Protein AF-A0AAV6VJL0-F1 (afdb_monomer_lite)

Structure (mmCIF, N/CA/C/O backbone):
data_AF-A0AAV6VJL0-F1
#
_entry.id   AF-A0AAV6VJL0-F1
#
loop_
_atom_site.group_PDB
_atom_site.id
_atom_site.type_symbol
_atom_site.label_atom_id
_atom_site.label_alt_id
_atom_site.label_comp_id
_atom_site.label_asym_id
_atom_site.label_entity_id
_atom_site.label_seq_id
_atom_site.pdbx_PDB_ins_code
_atom_site.Cartn_x
_atom_site.Cartn_y
_atom_site.Cartn_z
_atom_site.occupancy
_atom_site.B_iso_or_equiv
_atom_site.auth_seq_id
_atom_site.auth_comp_id
_atom_site.auth_asym_id
_atom_site.auth_atom_id
_atom_site.pdbx_PDB_model_num
ATOM 1 N N . MET A 1 1 ? -7.284 47.238 -11.348 1.00 40.06 1 MET A N 1
ATOM 2 C CA . MET A 1 1 ? -7.541 45.974 -12.073 1.00 40.06 1 MET A CA 1
ATOM 3 C C . MET A 1 1 ? -6.600 45.898 -13.266 1.00 40.06 1 MET A C 1
ATOM 5 O O . MET A 1 1 ? -6.688 46.746 -14.141 1.00 40.06 1 MET A O 1
ATOM 9 N N . LYS A 1 2 ? -5.644 44.963 -13.267 1.00 42.59 2 LYS A N 1
ATOM 10 C CA . LYS A 1 2 ? -4.758 44.696 -14.412 1.00 42.59 2 LYS A CA 1
ATOM 11 C C . LYS A 1 2 ? -4.820 43.198 -14.700 1.00 42.59 2 LYS A C 1
ATOM 13 O O . LYS A 1 2 ? -4.355 42.403 -13.891 1.00 42.59 2 LYS A O 1
ATOM 18 N N . CYS A 1 3 ? -5.450 42.826 -15.811 1.00 41.19 3 CYS A N 1
ATOM 19 C CA . CYS A 1 3 ? -5.487 41.452 -16.301 1.00 41.19 3 CYS A CA 1
ATOM 20 C C . CYS A 1 3 ? -4.117 41.074 -16.886 1.00 41.19 3 CYS A C 1
ATOM 22 O O . CYS A 1 3 ? -3.508 41.849 -17.622 1.00 41.19 3 CYS A O 1
ATOM 24 N N . SER A 1 4 ? -3.628 39.888 -16.523 1.00 45.50 4 SER A N 1
ATOM 25 C CA . SER A 1 4 ? -2.346 39.325 -16.955 1.00 45.50 4 SER A CA 1
ATOM 26 C C . SER A 1 4 ? -2.367 38.946 -18.442 1.00 45.50 4 SER A C 1
ATOM 28 O O . SER A 1 4 ? -3.290 38.284 -18.912 1.00 45.50 4 SER A O 1
ATOM 30 N N . ASN A 1 5 ? -1.309 39.310 -19.174 1.00 51.34 5 ASN A N 1
ATOM 31 C CA . ASN A 1 5 ? -1.102 39.056 -20.609 1.00 51.34 5 ASN A CA 1
ATOM 32 C C . ASN A 1 5 ? -0.904 37.569 -20.990 1.00 51.34 5 ASN A C 1
ATOM 34 O O . ASN A 1 5 ? -0.529 37.264 -22.122 1.00 51.34 5 ASN A O 1
ATOM 38 N N . ARG A 1 6 ? -1.153 36.624 -20.077 1.00 46.81 6 ARG A N 1
ATOM 39 C CA . ARG A 1 6 ? -0.879 35.191 -20.283 1.00 46.81 6 ARG A CA 1
ATOM 40 C C . ARG A 1 6 ? -1.763 34.542 -21.359 1.00 46.81 6 ARG A C 1
ATOM 42 O O . ARG A 1 6 ? -1.358 33.552 -21.955 1.00 46.81 6 ARG A O 1
ATOM 49 N N . ALA A 1 7 ? -2.927 35.121 -21.660 1.00 47.75 7 ALA A N 1
ATOM 50 C CA . ALA A 1 7 ? -3.895 34.546 -22.599 1.00 47.75 7 ALA A CA 1
ATOM 51 C C . ALA A 1 7 ? -3.518 34.685 -24.090 1.00 47.75 7 ALA A C 1
ATOM 53 O O . ALA A 1 7 ? -4.117 34.021 -24.929 1.00 47.75 7 ALA A O 1
ATOM 54 N N . LYS A 1 8 ? -2.531 35.517 -24.457 1.00 44.59 8 LYS A N 1
ATOM 55 C CA . LYS A 1 8 ? -2.230 35.786 -25.879 1.00 44.59 8 LYS A CA 1
ATOM 56 C C . LYS A 1 8 ? -1.334 34.753 -26.571 1.00 44.59 8 LYS A C 1
ATOM 58 O O . LYS A 1 8 ? -1.289 34.747 -27.794 1.00 44.59 8 LYS A O 1
ATOM 63 N N . TRP A 1 9 ? -0.644 33.880 -25.836 1.00 42.97 9 TRP A N 1
ATOM 64 C CA . TRP A 1 9 ? 0.299 32.925 -26.442 1.00 42.97 9 TRP A CA 1
ATOM 65 C C . TRP A 1 9 ? -0.348 31.634 -26.964 1.00 42.97 9 TRP A C 1
ATOM 67 O O . TRP A 1 9 ? 0.246 30.953 -27.793 1.00 42.97 9 TRP A O 1
ATOM 77 N N . MET A 1 10 ? -1.570 31.306 -26.537 1.00 45.94 10 MET A N 1
ATOM 78 C CA . MET A 1 10 ? -2.225 30.051 -26.930 1.00 45.94 10 MET A CA 1
ATOM 79 C C . MET A 1 10 ? -2.927 30.088 -28.295 1.00 45.94 10 MET A C 1
ATOM 81 O O . MET A 1 10 ? -3.314 29.039 -28.801 1.00 45.94 10 MET A O 1
ATOM 85 N N . HIS A 1 11 ? -3.094 31.257 -28.919 1.00 47.47 11 HIS A N 1
ATOM 86 C CA . HIS A 1 11 ? -3.827 31.388 -30.190 1.00 47.47 11 HIS A CA 1
ATOM 87 C C . HIS A 1 11 ? -2.943 31.576 -31.425 1.00 47.47 11 HIS A C 1
ATOM 89 O O . HIS A 1 11 ? -3.457 31.772 -32.523 1.00 47.47 11 HIS A O 1
ATOM 95 N N . THR A 1 12 ? -1.624 31.450 -31.279 1.00 49.75 12 THR A N 1
ATOM 96 C CA . THR A 1 12 ? -0.686 31.619 -32.399 1.00 49.75 12 THR A CA 1
ATOM 97 C C . THR A 1 12 ? 0.188 30.390 -32.619 1.00 49.75 12 THR A C 1
ATOM 99 O O . THR A 1 12 ? 1.306 30.504 -33.113 1.00 49.75 12 THR A O 1
ATOM 102 N N . TYR A 1 13 ? -0.302 29.195 -32.279 1.00 46.66 13 TYR A N 1
ATOM 103 C CA . TYR A 1 13 ? 0.371 27.967 -32.690 1.00 46.66 13 TYR A CA 1
ATOM 104 C C . TYR A 1 13 ? -0.119 27.558 -34.080 1.00 46.66 13 TYR A C 1
ATOM 106 O O . TYR A 1 13 ? -1.132 26.880 -34.245 1.00 46.66 13 TYR A O 1
ATOM 114 N N . LYS A 1 14 ? 0.595 28.011 -35.112 1.00 57.06 14 LYS A N 1
ATOM 115 C CA . LYS A 1 14 ? 0.398 27.516 -36.475 1.00 57.06 14 LYS A CA 1
ATOM 116 C C . LYS A 1 14 ? 0.963 26.091 -36.519 1.00 57.06 14 LYS A C 1
ATOM 118 O O . LYS A 1 14 ? 2.176 25.920 -36.431 1.00 57.06 14 LYS A O 1
ATOM 123 N N . LYS A 1 15 ? 0.090 25.078 -36.613 1.00 56.09 15 LYS A N 1
ATOM 124 C CA . LYS A 1 15 ? 0.468 23.657 -36.740 1.00 56.09 15 LYS A CA 1
ATOM 125 C C . LYS A 1 15 ? 1.351 23.498 -37.986 1.00 56.09 15 LYS A C 1
ATOM 127 O O . LYS A 1 15 ? 0.859 23.526 -39.109 1.00 56.09 15 LYS A O 1
ATOM 132 N N . SER A 1 16 ? 2.661 23.394 -37.782 1.00 54.25 16 SER A N 1
ATOM 133 C CA . SER A 1 16 ? 3.638 23.077 -38.822 1.00 54.25 16 SER A CA 1
ATOM 134 C C . SER A 1 16 ? 3.967 21.597 -38.709 1.00 54.25 16 SER A C 1
ATOM 136 O O . SER A 1 16 ? 4.811 21.209 -37.906 1.00 54.25 16 SER A O 1
ATOM 138 N N . THR A 1 17 ? 3.294 20.762 -39.493 1.00 53.03 17 THR A N 1
ATOM 139 C CA . THR A 1 17 ? 3.709 19.373 -39.693 1.00 53.03 17 THR A CA 1
ATOM 140 C C . THR A 1 17 ? 4.718 19.315 -40.840 1.00 53.03 17 THR A C 1
ATOM 142 O O . THR A 1 17 ? 4.486 19.862 -41.921 1.00 53.03 17 THR A O 1
ATOM 145 N N . MET A 1 18 ? 5.862 18.657 -40.623 1.00 54.91 18 MET A N 1
ATOM 146 C CA . MET A 1 18 ? 6.692 18.204 -41.743 1.00 54.91 18 MET A CA 1
ATOM 147 C C . MET A 1 18 ? 5.862 17.199 -42.550 1.00 54.91 18 MET A C 1
ATOM 149 O O . MET A 1 18 ? 5.291 16.277 -41.973 1.00 54.91 18 MET A O 1
ATOM 153 N N . LYS A 1 19 ? 5.763 17.402 -43.870 1.00 57.44 19 LYS A N 1
ATOM 154 C CA . LYS A 1 19 ? 4.792 16.766 -44.789 1.00 57.44 19 LYS A CA 1
ATOM 155 C C . LYS A 1 19 ? 4.858 15.229 -44.927 1.00 57.44 19 LYS A C 1
ATOM 157 O O . LYS A 1 19 ? 4.259 14.693 -45.852 1.00 57.44 19 LYS A O 1
ATOM 162 N N . THR A 1 20 ? 5.546 14.503 -44.054 1.00 57.31 20 THR A N 1
ATOM 163 C CA . THR A 1 20 ? 5.724 13.046 -44.182 1.00 57.31 20 THR A CA 1
ATOM 164 C C . THR A 1 20 ? 5.673 12.265 -42.870 1.00 57.31 20 THR A C 1
ATOM 166 O O . THR A 1 20 ? 5.871 11.054 -42.904 1.00 57.31 20 THR A O 1
ATOM 169 N N . GLN A 1 21 ? 5.380 12.886 -41.722 1.00 58.94 21 GLN A N 1
ATOM 170 C CA . GLN A 1 21 ? 5.265 12.147 -40.458 1.00 58.94 21 GLN A CA 1
ATOM 171 C C . GLN A 1 21 ? 3.849 12.227 -39.895 1.00 58.94 21 GLN A C 1
ATOM 173 O O . GLN A 1 21 ? 3.380 13.296 -39.512 1.00 58.94 21 GLN A O 1
ATOM 178 N N . ILE A 1 22 ? 3.185 11.070 -39.866 1.00 69.38 22 ILE A N 1
ATOM 179 C CA . ILE A 1 22 ? 1.920 10.861 -39.160 1.00 69.38 22 ILE A CA 1
ATOM 180 C C . ILE A 1 22 ? 2.233 10.910 -37.666 1.00 69.38 22 ILE A C 1
ATOM 182 O O . ILE A 1 22 ? 3.181 10.271 -37.203 1.00 69.38 22 ILE A O 1
ATOM 186 N N . SER A 1 23 ? 1.477 11.706 -36.915 1.00 68.69 23 SER A N 1
ATOM 187 C CA . SER A 1 23 ? 1.672 11.787 -35.470 1.00 68.69 23 SER A CA 1
ATOM 188 C C . SER A 1 23 ? 1.202 10.501 -34.772 1.00 68.69 23 SER A C 1
ATOM 190 O O . SER A 1 23 ? 0.342 9.785 -35.292 1.00 68.69 23 SER A O 1
ATOM 192 N N . PRO A 1 24 ? 1.716 10.201 -33.567 1.00 62.00 24 PRO A N 1
ATOM 193 C CA . PRO A 1 24 ? 1.238 9.063 -32.784 1.00 62.00 24 PRO A CA 1
ATOM 194 C C . PRO A 1 24 ? -0.279 9.096 -32.547 1.00 62.00 24 PRO A C 1
ATOM 196 O O . PRO A 1 24 ? -0.922 8.057 -32.592 1.00 62.00 24 PRO A O 1
ATOM 199 N N . ILE A 1 25 ? -0.858 10.291 -32.381 1.00 71.12 25 ILE A N 1
ATOM 200 C CA . ILE A 1 25 ? -2.303 10.488 -32.186 1.00 71.12 25 ILE A CA 1
ATOM 201 C C . ILE A 1 25 ? -3.076 10.102 -33.453 1.00 71.12 25 ILE A C 1
ATOM 203 O O . ILE A 1 25 ? -3.971 9.271 -33.391 1.00 71.12 25 ILE A O 1
ATOM 207 N N . GLU A 1 26 ? -2.661 10.615 -34.614 1.00 70.62 26 GLU A N 1
ATOM 208 C CA . GLU A 1 26 ? -3.288 10.280 -35.904 1.00 70.62 26 GLU A CA 1
ATOM 209 C C . GLU A 1 26 ? -3.125 8.788 -36.260 1.00 70.62 26 GLU A C 1
ATOM 211 O O . GLU A 1 26 ? -3.948 8.225 -36.976 1.00 70.62 26 GLU A O 1
ATOM 216 N N . THR A 1 27 ? -2.075 8.131 -35.753 1.00 75.31 27 THR A N 1
ATOM 217 C CA . THR A 1 27 ? -1.895 6.676 -35.890 1.00 75.31 27 THR A CA 1
ATOM 218 C C . THR A 1 27 ? -2.901 5.909 -35.033 1.00 75.31 27 THR A C 1
ATOM 220 O O . THR A 1 27 ? -3.500 4.954 -35.520 1.00 75.31 27 THR A O 1
ATOM 223 N N . CYS A 1 28 ? -3.113 6.333 -33.783 1.00 65.38 28 CYS A N 1
ATOM 224 C CA . CYS A 1 28 ? -4.113 5.734 -32.901 1.00 65.38 28 CYS A CA 1
ATOM 225 C C . CYS A 1 28 ? -5.528 5.882 -33.470 1.00 65.38 28 CYS A C 1
ATOM 227 O O . CYS A 1 28 ? -6.255 4.895 -33.509 1.00 65.38 28 CYS A O 1
ATOM 229 N N . ASP A 1 29 ? -5.886 7.067 -33.971 1.00 71.12 29 ASP A N 1
ATOM 230 C CA . ASP A 1 29 ? -7.205 7.318 -34.568 1.00 71.12 29 ASP A CA 1
ATOM 231 C C . ASP A 1 29 ? -7.458 6.398 -35.775 1.00 71.12 29 ASP A C 1
ATOM 233 O O . ASP A 1 29 ? -8.516 5.782 -35.879 1.00 71.12 29 ASP A O 1
ATOM 237 N N . ARG A 1 30 ? -6.448 6.203 -36.635 1.00 75.00 30 ARG A N 1
ATOM 238 C CA . ARG A 1 30 ? -6.532 5.277 -37.777 1.00 75.00 30 ARG A CA 1
ATOM 239 C C . ARG A 1 30 ? -6.732 3.821 -37.366 1.00 75.00 30 ARG A C 1
ATOM 241 O O . ARG A 1 30 ? -7.485 3.104 -38.011 1.00 75.00 30 ARG A O 1
ATOM 248 N N . ILE A 1 31 ? -6.036 3.377 -36.320 1.00 76.38 31 ILE A N 1
ATOM 249 C CA . ILE A 1 31 ? -6.168 2.008 -35.802 1.00 76.38 31 ILE A CA 1
ATOM 250 C C . ILE A 1 31 ? -7.564 1.808 -35.200 1.00 76.38 31 ILE A C 1
ATOM 252 O O . ILE A 1 31 ? -8.159 0.749 -35.371 1.00 76.38 31 ILE A O 1
ATOM 256 N N . LEU A 1 32 ? -8.104 2.824 -34.525 1.00 70.69 32 LEU A N 1
ATOM 257 C CA . LEU A 1 32 ? -9.454 2.780 -33.962 1.00 70.69 32 LEU A CA 1
ATOM 258 C C . LEU A 1 32 ? -10.532 2.715 -35.056 1.00 70.69 32 LEU A C 1
ATOM 260 O O . LEU A 1 32 ? -11.485 1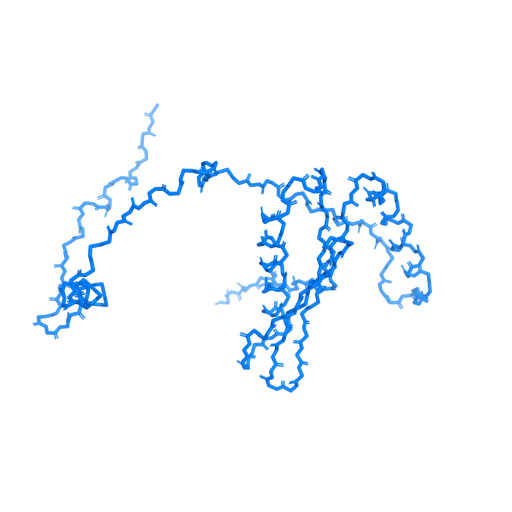.953 -34.906 1.00 70.69 32 LEU A O 1
ATOM 264 N N . GLU A 1 33 ? -10.353 3.443 -36.164 1.00 72.94 33 GLU A N 1
ATOM 265 C CA . GLU A 1 33 ? -11.221 3.360 -37.349 1.00 72.94 33 GLU A CA 1
ATOM 266 C C . GLU A 1 33 ? -11.108 2.006 -38.073 1.00 72.94 33 GLU A C 1
ATOM 268 O O . GLU A 1 33 ? -12.125 1.439 -38.466 1.00 72.94 33 GLU A O 1
ATOM 273 N N . GLU A 1 34 ? -9.898 1.450 -38.224 1.00 74.94 34 GLU A N 1
ATOM 274 C CA . GLU A 1 34 ? -9.681 0.130 -38.848 1.00 74.94 34 GLU A CA 1
ATOM 275 C C . GLU A 1 34 ? -10.288 -1.025 -38.031 1.00 74.94 34 GLU A C 1
ATOM 277 O O . GLU A 1 34 ? -10.660 -2.051 -38.601 1.00 74.94 34 GLU A O 1
ATOM 282 N N . LEU A 1 35 ? -10.397 -0.874 -36.707 1.00 73.06 35 LEU A N 1
ATOM 283 C CA . LEU A 1 35 ? -10.919 -1.906 -35.808 1.00 73.06 35 LEU A CA 1
ATOM 284 C C . LEU A 1 35 ? -12.441 -1.824 -35.574 1.00 73.06 35 LEU A C 1
ATOM 286 O O . LEU A 1 35 ? -12.960 -2.643 -34.817 1.00 73.06 35 LEU A O 1
ATOM 290 N N . ASP A 1 36 ? -13.146 -0.866 -36.196 1.00 62.06 36 ASP A N 1
ATOM 291 C CA . ASP A 1 36 ? -14.591 -0.595 -36.021 1.00 62.06 36 ASP A CA 1
ATOM 292 C C . ASP A 1 36 ? -15.025 -0.545 -34.540 1.00 62.06 36 ASP A C 1
ATOM 294 O O . ASP A 1 36 ? -16.128 -0.932 -34.147 1.00 62.06 36 ASP A O 1
ATOM 298 N N . VAL A 1 37 ? -14.117 -0.089 -33.669 1.00 63.72 37 VAL A N 1
ATOM 299 C CA . VAL A 1 37 ? -14.385 0.008 -32.237 1.00 63.72 37 VAL A CA 1
ATOM 300 C C . VAL A 1 37 ? -15.144 1.302 -32.009 1.00 63.72 37 VAL A C 1
ATOM 302 O O . VAL A 1 37 ? -14.559 2.380 -31.909 1.00 63.72 37 VAL A O 1
ATOM 305 N N . SER A 1 38 ? -16.465 1.205 -31.871 1.00 54.88 38 SER A N 1
ATOM 306 C CA . SER A 1 38 ? -17.241 2.287 -31.278 1.00 54.88 38 SER A CA 1
ATOM 307 C C . SER A 1 38 ? -16.744 2.482 -29.844 1.00 54.88 38 SER A C 1
ATOM 309 O O . SER A 1 38 ? -17.087 1.702 -28.951 1.00 54.88 38 SER A O 1
ATOM 311 N N . VAL A 1 39 ? -15.905 3.496 -29.620 1.00 53.31 39 VAL A N 1
ATOM 312 C CA . VAL A 1 39 ? -15.502 3.915 -28.277 1.00 53.31 39 VAL A CA 1
ATOM 313 C C . VAL A 1 39 ? -16.752 4.462 -27.598 1.00 53.31 39 VAL A C 1
ATOM 315 O O . VAL A 1 39 ? -17.092 5.641 -27.696 1.00 53.31 39 VAL A O 1
ATOM 318 N N . SER A 1 40 ? -17.489 3.571 -26.942 1.00 46.97 40 SER A N 1
ATOM 319 C CA . SER A 1 40 ? -18.520 3.968 -26.007 1.00 46.97 40 SER A CA 1
ATOM 320 C C . SER A 1 40 ? -17.786 4.583 -24.830 1.00 46.97 40 SER A C 1
ATOM 322 O O . SER A 1 40 ? -17.219 3.877 -23.996 1.00 46.97 40 SER A O 1
ATOM 324 N N . ASN A 1 41 ? -17.760 5.914 -24.781 1.00 50.34 41 ASN A N 1
ATOM 325 C CA . ASN A 1 41 ? -17.485 6.632 -23.549 1.00 50.34 41 ASN A CA 1
ATOM 326 C C . ASN A 1 41 ? -18.663 6.357 -22.612 1.00 50.34 41 ASN A C 1
ATOM 328 O O . ASN A 1 41 ? -19.530 7.210 -22.414 1.00 50.34 41 ASN A O 1
ATOM 332 N N . THR A 1 42 ? -18.728 5.145 -22.060 1.00 37.84 42 THR A N 1
ATOM 333 C CA . THR A 1 42 ? -19.513 4.897 -20.865 1.00 37.84 42 THR A CA 1
ATOM 334 C C . THR A 1 42 ? -18.859 5.748 -19.796 1.00 37.84 42 THR A C 1
ATOM 336 O O . THR A 1 42 ? -17.816 5.395 -19.245 1.00 37.84 42 THR A O 1
ATOM 339 N N . LEU A 1 43 ? -19.431 6.933 -19.589 1.00 43.28 43 LEU A N 1
ATOM 340 C CA . LEU A 1 43 ? -19.192 7.745 -18.413 1.00 43.28 43 LEU A CA 1
ATOM 341 C C . LEU A 1 43 ? -19.317 6.800 -17.221 1.00 43.28 43 LEU A C 1
ATOM 343 O O . LEU A 1 43 ? -20.398 6.283 -16.948 1.00 43.28 43 LEU A O 1
ATOM 347 N N . PHE A 1 44 ? -18.185 6.518 -16.581 1.00 35.38 44 PHE A N 1
ATOM 348 C CA . PHE A 1 44 ? -18.149 5.869 -15.284 1.00 35.38 44 PHE A CA 1
ATOM 349 C C . PHE A 1 44 ? -18.917 6.776 -14.322 1.00 35.38 44 PHE A C 1
ATOM 351 O O . PHE A 1 44 ? -18.384 7.758 -13.800 1.00 35.38 44 PHE A O 1
ATOM 358 N N . ASP A 1 45 ? -20.202 6.479 -14.154 1.00 38.34 45 ASP A N 1
ATOM 359 C CA . ASP A 1 45 ? -21.085 7.149 -13.215 1.00 38.34 45 ASP A CA 1
ATOM 360 C C . ASP A 1 45 ? -20.724 6.633 -11.819 1.00 38.34 45 ASP A C 1
ATOM 362 O O . ASP A 1 45 ? -21.185 5.592 -11.356 1.00 38.34 45 ASP A O 1
ATOM 366 N N . GLY A 1 46 ? -19.739 7.294 -11.212 1.00 42.56 46 GLY A N 1
ATOM 367 C CA . GLY A 1 46 ? -19.173 6.883 -9.931 1.00 42.56 46 GLY A CA 1
ATOM 368 C C . GLY A 1 46 ? -17.896 7.609 -9.520 1.00 42.56 46 GLY A C 1
ATOM 369 O O . GLY A 1 46 ? -17.560 7.586 -8.337 1.00 42.56 46 GLY A O 1
ATOM 370 N N . LEU A 1 47 ? -17.201 8.307 -10.430 1.00 36.66 47 LEU A N 1
ATOM 371 C CA . LEU A 1 47 ? -16.096 9.174 -10.020 1.00 36.66 47 LEU A CA 1
ATOM 372 C C . LEU A 1 47 ? -16.645 10.498 -9.486 1.00 36.66 47 LEU A C 1
ATOM 374 O O . LEU A 1 47 ? -16.968 11.431 -10.225 1.00 36.66 47 LEU A O 1
ATOM 378 N N . THR A 1 48 ? -16.699 10.599 -8.163 1.00 43.38 48 THR A N 1
ATOM 379 C CA . THR A 1 48 ? -16.660 11.878 -7.460 1.00 43.38 48 THR A CA 1
ATOM 380 C C . THR A 1 48 ? -15.547 12.736 -8.063 1.00 43.38 48 THR A C 1
ATOM 382 O O . THR A 1 48 ? -14.377 12.423 -7.886 1.00 43.38 48 THR A O 1
ATOM 385 N N . LYS A 1 49 ? -15.935 13.764 -8.829 1.00 43.91 49 LYS A N 1
ATOM 386 C CA . LYS A 1 49 ? -15.134 14.892 -9.343 1.00 43.91 49 LYS A CA 1
ATOM 387 C C . LYS A 1 49 ? -13.619 14.603 -9.504 1.00 43.91 49 LYS A C 1
ATOM 389 O O . LYS A 1 49 ? -12.894 14.635 -8.511 1.00 43.91 49 LYS A O 1
ATOM 394 N N . PRO A 1 50 ? -13.085 14.496 -10.737 1.00 42.25 50 PRO A N 1
ATOM 395 C CA . PRO A 1 50 ? -11.674 14.162 -11.017 1.00 42.25 50 PRO A CA 1
ATOM 396 C C . PRO A 1 50 ? -10.638 15.230 -10.587 1.00 42.25 50 PRO A C 1
ATOM 398 O O . PRO A 1 50 ? -9.490 15.199 -11.014 1.00 42.25 50 PRO A O 1
ATOM 401 N N . LEU A 1 51 ? -11.038 16.199 -9.759 1.00 38.22 51 LEU A N 1
ATOM 402 C CA . LEU A 1 51 ? -10.215 17.291 -9.236 1.00 38.22 51 LEU A CA 1
ATOM 403 C C . LEU A 1 51 ? -10.332 17.453 -7.712 1.00 38.22 51 LEU A C 1
ATOM 405 O O . LEU A 1 51 ? -9.797 18.415 -7.162 1.00 38.22 51 LEU A O 1
ATOM 409 N N . THR A 1 52 ? -11.027 16.551 -7.012 1.00 34.50 52 THR A N 1
ATOM 410 C CA . THR A 1 52 ? -10.961 16.514 -5.547 1.00 34.50 52 THR A CA 1
ATOM 411 C C . THR A 1 52 ? -9.626 15.897 -5.160 1.00 34.50 52 THR A C 1
ATOM 413 O O . THR A 1 52 ? -9.480 14.682 -5.096 1.00 34.50 52 THR A O 1
ATOM 416 N N . PHE A 1 53 ? -8.625 16.753 -4.971 1.00 39.19 53 PHE A N 1
ATOM 417 C CA . PHE A 1 53 ? -7.375 16.379 -4.325 1.00 39.19 53 PHE A CA 1
ATOM 418 C C . PHE A 1 53 ? -7.749 15.813 -2.947 1.00 39.19 53 PHE A C 1
ATOM 420 O O . PHE A 1 53 ? -8.278 16.547 -2.112 1.00 39.19 53 PHE A O 1
ATOM 427 N N . MET A 1 54 ? -7.564 14.508 -2.727 1.00 43.06 54 MET A N 1
ATOM 428 C CA . MET A 1 54 ? -7.535 13.997 -1.361 1.00 43.06 54 MET A CA 1
ATOM 429 C C . MET A 1 54 ? -6.278 14.582 -0.733 1.00 43.06 54 MET A C 1
ATOM 431 O O . MET A 1 54 ? -5.168 14.340 -1.205 1.00 43.06 54 MET A O 1
ATOM 435 N N . GLU A 1 55 ? -6.462 15.433 0.267 1.00 38.88 55 GLU A N 1
ATOM 436 C CA . GLU A 1 55 ? -5.352 15.963 1.041 1.00 38.88 55 GLU A CA 1
ATOM 437 C C . GLU A 1 55 ? -4.749 14.796 1.825 1.00 38.88 55 GLU A C 1
ATOM 439 O O . GLU A 1 55 ? -5.328 14.304 2.791 1.00 38.88 55 GLU A O 1
ATOM 444 N N . ILE A 1 56 ? -3.623 14.278 1.332 1.00 48.84 56 ILE A N 1
ATOM 445 C CA . ILE A 1 56 ? -2.860 13.244 2.022 1.00 48.84 56 ILE A CA 1
ATOM 446 C C . ILE A 1 56 ? -2.096 13.952 3.141 1.00 48.84 56 ILE A C 1
ATOM 448 O O . ILE A 1 56 ? -1.046 14.563 2.915 1.00 48.84 56 ILE A O 1
ATOM 452 N N . GLU A 1 57 ? -2.653 13.907 4.348 1.00 48.25 57 GLU A N 1
ATOM 453 C CA . GLU A 1 57 ? -1.971 14.379 5.547 1.00 48.25 57 GLU A CA 1
ATOM 454 C C . GLU A 1 57 ? -0.786 13.445 5.835 1.00 48.25 57 GLU A C 1
ATOM 456 O O . GLU A 1 57 ? -0.945 12.263 6.141 1.00 48.25 57 GLU A O 1
ATOM 461 N N . HIS A 1 58 ? 0.429 13.964 5.669 1.00 45.41 58 HIS A N 1
ATOM 462 C CA . HIS A 1 58 ? 1.660 13.233 5.938 1.00 45.41 58 HIS A CA 1
ATOM 463 C C . HIS A 1 58 ? 2.124 13.564 7.356 1.00 45.41 58 HIS A C 1
ATOM 465 O O . HIS A 1 58 ? 2.628 14.651 7.631 1.00 45.41 58 HIS A O 1
ATOM 471 N N . HIS A 1 59 ? 1.982 12.614 8.273 1.00 53.56 59 HIS A N 1
ATOM 472 C CA . HIS A 1 59 ? 2.557 12.748 9.606 1.00 53.56 59 HIS A CA 1
ATOM 473 C C . HIS A 1 59 ? 3.978 12.194 9.597 1.00 53.56 59 HIS A C 1
ATOM 475 O O . HIS A 1 59 ? 4.194 10.987 9.689 1.00 53.56 59 HIS A O 1
ATOM 481 N N . LEU A 1 60 ? 4.959 13.087 9.490 1.00 48.00 60 LEU A N 1
ATOM 482 C CA . LEU A 1 60 ? 6.334 12.770 9.854 1.00 48.00 60 LEU A CA 1
ATOM 483 C C . LEU A 1 60 ? 6.454 12.961 11.369 1.00 48.00 60 LEU A C 1
ATOM 485 O O . LEU A 1 60 ? 6.368 14.102 11.828 1.00 48.00 60 LEU A O 1
ATOM 489 N N . PRO A 1 61 ? 6.615 11.898 12.174 1.00 49.38 61 PRO A N 1
ATOM 490 C CA . P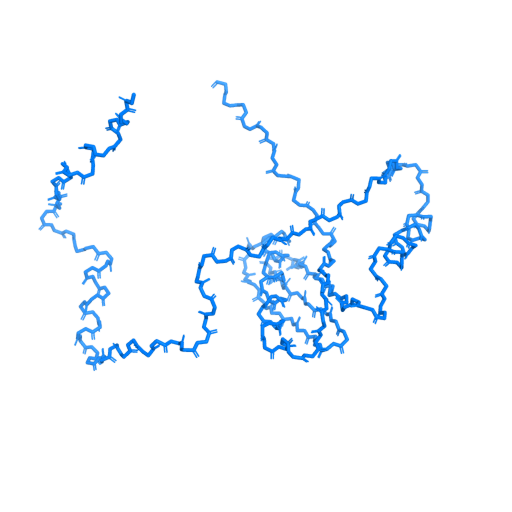RO A 1 61 ? 6.937 12.099 13.573 1.00 49.38 61 PRO A CA 1
ATOM 491 C C . PRO A 1 61 ? 8.300 12.796 13.649 1.00 49.38 61 PRO A C 1
ATOM 493 O O . PRO A 1 61 ? 9.270 12.346 13.035 1.00 49.38 61 PRO A O 1
ATOM 496 N N . ASP A 1 62 ? 8.363 13.900 14.395 1.00 45.47 62 ASP A N 1
ATOM 497 C CA . ASP A 1 62 ? 9.589 14.644 14.693 1.00 45.47 62 ASP A CA 1
ATOM 498 C C . ASP A 1 62 ? 10.445 13.835 15.680 1.00 45.47 62 ASP A C 1
ATOM 500 O O . ASP A 1 62 ? 10.613 14.164 16.856 1.00 45.47 62 ASP A O 1
ATOM 504 N N . VAL A 1 63 ? 10.916 12.672 15.228 1.00 50.19 63 VAL A N 1
ATOM 505 C CA . VAL A 1 63 ? 11.790 11.809 16.011 1.00 50.19 63 VAL A CA 1
ATOM 506 C C . VAL A 1 63 ? 13.183 12.421 15.932 1.00 50.19 63 VAL A C 1
ATOM 508 O O . VAL A 1 63 ? 14.022 12.013 15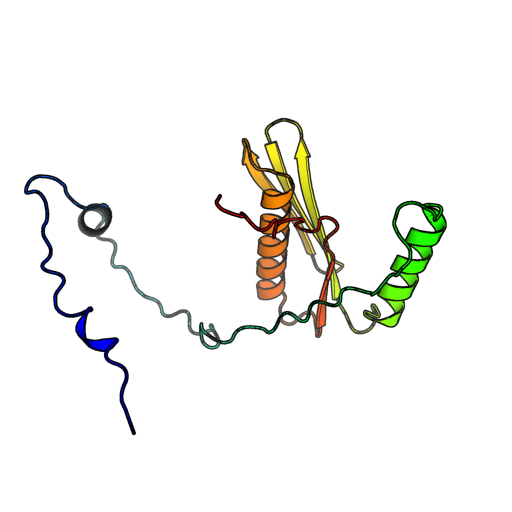.133 1.00 50.19 63 VAL A O 1
ATOM 511 N N . ASN A 1 64 ? 13.436 13.400 16.804 1.00 47.62 64 ASN A N 1
ATOM 512 C CA . ASN A 1 64 ? 14.731 14.049 17.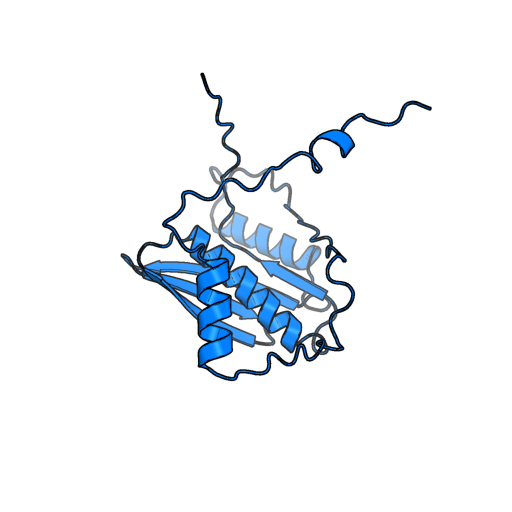053 1.00 47.62 64 ASN A CA 1
ATOM 513 C C . ASN A 1 64 ? 15.814 13.093 17.606 1.00 47.62 64 ASN A C 1
ATOM 515 O O . ASN A 1 64 ? 16.782 13.509 18.240 1.00 47.62 64 ASN A O 1
ATOM 519 N N . HIS A 1 65 ? 15.687 11.792 17.362 1.00 48.72 65 HIS A N 1
ATOM 520 C CA . HIS A 1 65 ? 16.692 10.802 17.690 1.00 48.72 65 HIS A CA 1
ATOM 521 C C . HIS A 1 65 ? 17.318 10.312 16.393 1.00 48.72 65 HIS A C 1
ATOM 523 O O . HIS A 1 65 ? 16.790 9.431 15.716 1.00 48.72 65 HIS A O 1
ATOM 529 N N . GLY A 1 66 ? 18.449 10.915 16.026 1.00 46.78 66 GLY A N 1
ATOM 530 C CA . GLY A 1 66 ? 19.208 10.498 14.857 1.00 46.78 66 GLY A CA 1
ATOM 531 C C . GLY A 1 66 ? 19.431 8.982 14.865 1.00 46.78 66 GLY A C 1
ATOM 532 O O . GLY A 1 66 ? 19.849 8.415 15.876 1.00 46.78 66 GLY A O 1
ATOM 533 N N . LYS A 1 67 ? 19.209 8.334 13.711 1.00 52.97 67 LYS A N 1
ATOM 534 C CA . LYS A 1 67 ? 19.455 6.898 13.434 1.00 52.97 67 LYS A CA 1
ATOM 535 C C . LYS A 1 67 ? 20.831 6.372 13.898 1.00 52.97 67 LYS A C 1
ATOM 537 O O . LYS A 1 67 ? 21.072 5.173 13.828 1.00 52.97 67 LYS A O 1
ATOM 542 N N . LYS A 1 68 ? 21.748 7.251 14.311 1.00 53.66 68 LYS A N 1
ATOM 543 C CA . LYS A 1 68 ? 23.162 6.972 14.555 1.00 53.66 68 LYS A CA 1
ATOM 544 C C . LYS A 1 68 ? 23.497 6.553 15.994 1.00 53.66 68 LYS A C 1
ATOM 546 O O . LYS A 1 68 ? 24.562 5.980 16.180 1.00 53.66 68 LYS A O 1
ATOM 551 N N . GLU A 1 69 ? 22.630 6.807 16.983 1.00 55.78 69 GLU A N 1
ATOM 552 C CA . GLU A 1 69 ? 22.994 6.634 18.409 1.00 55.78 69 GLU A CA 1
ATOM 553 C C . GLU A 1 69 ? 22.072 5.712 19.227 1.00 55.78 69 GLU A C 1
ATOM 555 O O . GLU A 1 69 ? 22.466 5.266 20.303 1.00 55.78 69 GLU A O 1
ATOM 560 N N . ASN A 1 70 ? 20.886 5.351 18.725 1.00 59.88 70 ASN A N 1
ATOM 561 C CA . ASN A 1 70 ? 19.944 4.510 19.471 1.00 59.88 70 ASN A CA 1
ATOM 562 C C . ASN A 1 70 ? 19.993 3.030 19.047 1.00 59.88 70 ASN A C 1
ATOM 564 O O . ASN A 1 70 ? 20.009 2.737 17.849 1.00 59.88 70 ASN A O 1
ATOM 568 N N . PRO A 1 71 ? 19.936 2.074 19.999 1.00 75.44 71 PRO A N 1
ATOM 569 C CA . PRO A 1 71 ? 19.814 0.659 19.673 1.00 75.44 71 PRO A CA 1
ATOM 570 C C . PRO A 1 71 ? 18.532 0.391 18.871 1.00 75.44 71 PRO A C 1
ATOM 572 O O . PRO A 1 71 ? 17.479 0.955 19.167 1.00 75.44 71 PRO A O 1
ATOM 575 N N . CYS A 1 72 ? 18.593 -0.532 17.904 1.00 76.06 72 CYS A N 1
ATOM 576 C CA . CYS A 1 72 ? 17.464 -0.912 17.038 1.00 76.06 72 CYS A CA 1
ATOM 577 C C . CYS A 1 72 ? 16.168 -1.222 17.822 1.00 76.06 72 CYS A C 1
ATOM 579 O O . CYS A 1 72 ? 15.075 -0.838 17.409 1.00 76.06 72 CYS A O 1
ATOM 581 N N . ALA A 1 73 ? 16.287 -1.836 19.004 1.00 80.88 73 ALA A N 1
ATOM 582 C CA . ALA A 1 73 ? 15.151 -2.124 19.880 1.00 80.88 73 ALA A CA 1
ATOM 583 C C . ALA A 1 73 ? 14.428 -0.861 20.387 1.00 80.88 73 ALA A C 1
ATOM 585 O O . ALA A 1 73 ? 13.202 -0.855 20.468 1.00 80.88 73 ALA A O 1
ATOM 586 N N . VAL A 1 74 ? 15.171 0.209 20.690 1.00 81.25 74 VAL A N 1
ATOM 587 C CA . VAL A 1 74 ? 14.609 1.487 21.152 1.00 81.25 74 VAL A CA 1
ATOM 588 C C . VAL A 1 74 ? 13.869 2.174 20.012 1.00 81.25 74 VAL A C 1
ATOM 590 O O . VAL A 1 74 ? 12.738 2.606 20.200 1.00 81.25 74 VAL A O 1
ATOM 593 N N . LEU A 1 75 ? 14.457 2.206 18.811 1.00 79.62 75 LEU A N 1
ATOM 594 C CA . LEU A 1 75 ? 13.793 2.767 17.630 1.00 79.62 75 LEU A CA 1
ATOM 595 C C . LEU A 1 75 ? 12.504 2.007 17.306 1.00 79.62 75 LEU A C 1
ATOM 597 O O . LEU A 1 75 ? 11.468 2.629 17.105 1.00 79.62 75 LEU A O 1
ATOM 601 N N . LYS A 1 76 ? 12.535 0.669 17.355 1.00 83.00 76 LYS A N 1
ATOM 602 C CA . LYS A 1 76 ? 11.339 -0.159 17.164 1.00 83.00 76 LYS A CA 1
ATOM 603 C C . LYS A 1 76 ? 10.258 0.142 18.205 1.00 83.00 76 LYS A C 1
ATOM 605 O O . LYS A 1 76 ? 9.096 0.291 17.839 1.00 83.00 76 LYS A O 1
ATOM 610 N N . ALA A 1 77 ? 10.622 0.229 19.485 1.00 85.00 77 ALA A N 1
ATOM 611 C CA . ALA A 1 77 ? 9.673 0.535 20.553 1.00 85.00 77 ALA A CA 1
ATOM 612 C C . ALA A 1 77 ? 9.045 1.925 20.373 1.00 85.00 77 ALA A C 1
ATOM 614 O O . ALA A 1 77 ? 7.829 2.056 20.479 1.00 85.00 77 ALA A O 1
ATOM 615 N N . LEU A 1 78 ? 9.853 2.932 20.028 1.00 82.75 78 LEU A N 1
ATOM 616 C CA . LEU A 1 78 ? 9.375 4.285 19.742 1.00 82.75 78 LEU A CA 1
ATOM 617 C C . LEU A 1 78 ? 8.425 4.302 18.543 1.00 82.75 78 LEU A C 1
ATOM 619 O O . LEU A 1 78 ? 7.324 4.825 18.665 1.00 82.75 78 LEU A O 1
ATOM 623 N N . SER A 1 79 ? 8.794 3.668 17.426 1.00 82.44 79 SER A N 1
ATOM 624 C CA . SER A 1 79 ? 7.925 3.568 16.249 1.00 82.44 79 SER A CA 1
ATOM 625 C C . SER A 1 79 ? 6.589 2.904 16.581 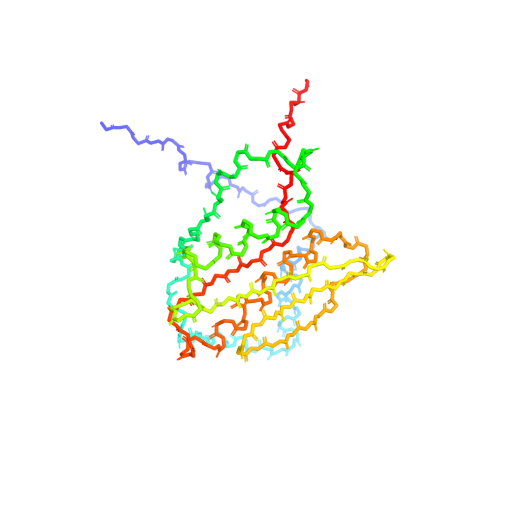1.00 82.44 79 SER A C 1
ATOM 627 O O . SER A 1 79 ? 5.544 3.398 16.169 1.00 82.44 79 SER A O 1
ATOM 629 N N . LEU A 1 80 ? 6.594 1.818 17.360 1.00 86.06 80 LEU A N 1
ATOM 630 C CA . LEU A 1 80 ? 5.359 1.161 17.793 1.00 86.06 80 LEU A CA 1
ATOM 631 C C . LEU A 1 80 ? 4.511 2.062 18.698 1.00 86.06 80 LEU A C 1
ATOM 633 O O . LEU A 1 80 ? 3.295 2.105 18.519 1.00 86.06 80 LEU A O 1
ATOM 637 N N . CYS A 1 81 ? 5.137 2.805 19.616 1.00 85.62 81 CYS A N 1
ATOM 638 C CA . CYS A 1 81 ? 4.448 3.759 20.485 1.00 85.62 81 CYS A CA 1
ATOM 639 C C . CYS A 1 81 ? 3.782 4.859 19.647 1.00 85.62 81 CYS A C 1
ATOM 641 O O . CYS A 1 81 ? 2.567 5.033 19.709 1.00 85.62 81 CYS A O 1
ATOM 643 N N . THR A 1 82 ? 4.541 5.489 18.745 1.00 85.75 82 THR A N 1
ATOM 644 C CA . THR A 1 82 ? 4.045 6.501 17.803 1.00 85.75 82 THR A CA 1
ATOM 645 C C . THR A 1 82 ? 2.899 5.974 16.940 1.00 85.75 82 THR A C 1
ATOM 647 O O . THR A 1 82 ? 1.903 6.674 16.759 1.00 85.75 82 THR A O 1
ATOM 650 N N . LEU A 1 83 ? 3.001 4.744 16.426 1.00 87.62 83 LEU A N 1
ATOM 651 C CA . LEU A 1 83 ? 1.928 4.116 15.654 1.00 87.62 83 LEU A CA 1
ATOM 652 C C . LEU A 1 83 ? 0.689 3.851 16.511 1.00 87.62 83 LEU A C 1
ATOM 654 O O . LEU A 1 83 ? -0.421 4.007 16.017 1.00 87.62 83 LEU A O 1
ATOM 658 N N . SER A 1 84 ? 0.845 3.436 17.769 1.00 87.12 84 SER A N 1
ATOM 659 C CA . SER A 1 84 ? -0.295 3.201 18.661 1.00 87.12 84 SER A CA 1
ATOM 660 C C . SER A 1 84 ? -0.998 4.487 19.095 1.00 87.12 84 SER A C 1
ATOM 662 O O . SER A 1 84 ? -2.220 4.484 19.219 1.00 87.12 84 SER A O 1
ATOM 664 N N . GLU A 1 85 ? -0.247 5.573 19.281 1.00 87.25 85 GLU A N 1
ATOM 665 C CA . GLU A 1 85 ? -0.759 6.864 19.747 1.00 87.25 85 GLU A CA 1
ATOM 666 C C . GLU A 1 85 ? -1.436 7.653 18.623 1.00 87.25 85 GLU A C 1
ATOM 668 O O . GLU A 1 85 ? -2.550 8.140 18.800 1.00 87.25 85 GLU A O 1
ATOM 673 N N . ASN A 1 86 ? -0.795 7.750 17.454 1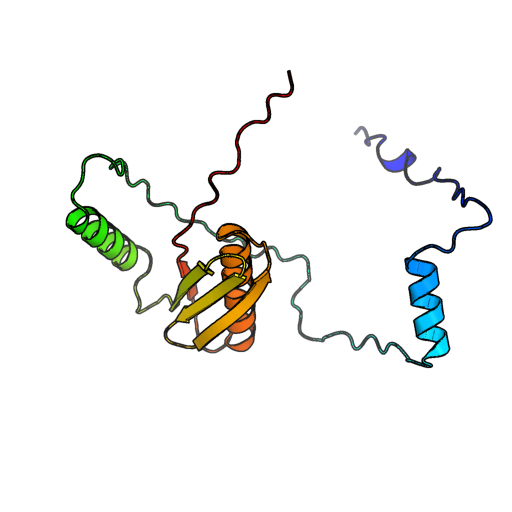.00 88.75 86 ASN A N 1
ATOM 674 C CA . ASN A 1 86 ? -1.306 8.560 16.342 1.00 88.75 86 ASN A CA 1
ATOM 675 C C . ASN A 1 86 ? -2.289 7.790 15.453 1.00 88.75 86 ASN A C 1
ATOM 677 O O . ASN A 1 86 ? -3.237 8.369 14.925 1.00 88.75 86 ASN A O 1
ATOM 681 N N . PHE A 1 87 ? -2.091 6.477 15.309 1.00 91.00 87 PHE A N 1
ATOM 682 C CA . PHE A 1 87 ? -2.880 5.625 14.418 1.00 91.00 87 PHE A CA 1
ATOM 683 C C . PHE A 1 87 ? -3.389 4.376 15.155 1.00 91.00 87 PHE A C 1
ATOM 685 O O . PHE A 1 87 ? -2.958 3.254 14.874 1.00 91.00 87 PHE A O 1
ATOM 692 N N . PRO A 1 88 ? -4.298 4.516 16.134 1.00 91.00 88 PRO A N 1
ATOM 693 C CA . PRO A 1 88 ? -4.817 3.369 16.871 1.00 91.00 88 PRO A CA 1
ATOM 694 C C . PRO A 1 88 ? -5.567 2.402 15.942 1.00 91.00 88 PRO A C 1
ATOM 696 O O . PRO A 1 88 ? -6.427 2.817 15.164 1.00 91.00 88 PRO A O 1
ATOM 699 N N . SER A 1 89 ? -5.293 1.096 16.066 1.00 87.62 89 SER A N 1
ATOM 700 C CA . SER A 1 89 ? -5.899 0.051 15.215 1.00 87.62 89 SER A CA 1
ATOM 701 C C . SER A 1 89 ? -7.422 -0.072 15.374 1.00 87.62 89 SER A C 1
ATOM 703 O O . SER A 1 89 ? -8.074 -0.706 14.558 1.00 87.62 89 SER A O 1
ATOM 705 N N . SER A 1 90 ? -8.008 0.529 16.416 1.00 88.31 90 SER A N 1
ATOM 706 C CA . SER A 1 90 ? -9.463 0.597 16.598 1.00 88.31 90 SER A CA 1
ATOM 707 C C . SER A 1 90 ? -10.153 1.587 15.655 1.00 88.31 90 SER A C 1
ATOM 709 O O . SER A 1 90 ? -11.364 1.502 15.477 1.00 88.31 90 SER A O 1
ATOM 711 N N . GLN A 1 91 ? -9.409 2.544 15.090 1.00 89.62 91 GLN A N 1
ATOM 712 C CA . GLN A 1 91 ? -9.948 3.603 14.230 1.00 89.62 91 GLN A CA 1
ATOM 713 C C . GLN A 1 91 ? -9.314 3.629 12.838 1.00 89.62 91 GLN A C 1
ATOM 715 O O . GLN A 1 91 ? -9.955 4.097 11.900 1.00 89.62 91 GLN A O 1
ATOM 720 N N . TRP A 1 92 ? -8.069 3.166 12.712 1.00 94.25 92 TRP A N 1
ATOM 721 C CA . TRP A 1 92 ? -7.287 3.239 11.483 1.00 94.25 92 TRP A CA 1
ATOM 722 C C . TRP A 1 92 ? -6.931 1.850 10.972 1.00 94.25 92 TRP A C 1
ATOM 724 O O . TRP A 1 92 ? -6.287 1.069 11.676 1.00 94.25 92 TRP A O 1
ATOM 734 N N . THR A 1 93 ? -7.260 1.589 9.710 1.00 93.62 93 THR A N 1
ATOM 735 C CA . THR A 1 93 ? -6.704 0.466 8.959 1.00 93.62 93 THR A CA 1
ATOM 736 C C . THR A 1 93 ? -5.263 0.798 8.589 1.00 93.62 93 THR A C 1
ATOM 738 O O . THR A 1 93 ? -4.999 1.779 7.891 1.00 93.62 93 THR A O 1
ATOM 741 N N . LYS A 1 94 ? -4.321 -0.004 9.086 1.00 94.31 94 LYS A N 1
ATOM 742 C CA . LYS A 1 94 ? -2.889 0.149 8.810 1.00 94.31 94 LYS A CA 1
ATOM 743 C C . LYS A 1 94 ? -2.525 -0.662 7.584 1.00 94.31 94 LYS A C 1
ATOM 745 O O . LYS A 1 94 ? -2.774 -1.865 7.548 1.00 94.31 94 LYS A O 1
ATOM 750 N N . ILE A 1 95 ? -1.934 0.003 6.607 1.00 94.75 95 ILE A N 1
ATOM 751 C CA . ILE A 1 95 ? -1.549 -0.593 5.337 1.00 94.75 95 ILE A CA 1
ATOM 752 C C . ILE A 1 95 ? -0.044 -0.487 5.231 1.00 94.75 95 ILE A C 1
ATOM 754 O O . ILE A 1 95 ? 0.510 0.601 5.333 1.00 94.75 95 ILE A O 1
ATOM 758 N N . TYR A 1 96 ? 0.607 -1.622 5.058 1.00 94.19 96 TYR A N 1
ATOM 759 C CA . TYR A 1 96 ? 2.048 -1.738 4.960 1.00 94.19 96 TYR A CA 1
ATOM 760 C C . TYR A 1 96 ? 2.410 -1.953 3.499 1.00 94.19 96 TYR A C 1
ATOM 762 O O . TYR A 1 96 ? 1.896 -2.883 2.875 1.00 94.19 96 TYR A O 1
ATOM 770 N N . THR A 1 97 ? 3.265 -1.092 2.960 1.00 94.88 97 THR A N 1
ATOM 771 C CA . THR A 1 97 ? 3.800 -1.226 1.603 1.00 94.88 97 THR A CA 1
ATOM 772 C C . THR A 1 97 ? 5.245 -1.704 1.653 1.00 94.88 97 THR A C 1
ATOM 774 O O . THR A 1 97 ? 5.972 -1.423 2.608 1.00 94.88 97 THR A O 1
ATOM 777 N N . ASP A 1 98 ? 5.634 -2.481 0.646 1.00 92.44 98 ASP A N 1
ATOM 778 C CA . ASP A 1 98 ? 6.997 -2.984 0.492 1.00 92.44 98 ASP A CA 1
ATOM 779 C C . ASP A 1 98 ? 7.395 -3.019 -0.988 1.00 92.44 98 ASP A C 1
ATOM 781 O O . ASP A 1 98 ? 6.916 -3.847 -1.770 1.00 92.44 98 ASP A O 1
ATOM 785 N N . GLY A 1 99 ? 8.264 -2.095 -1.386 1.00 90.88 99 GLY A N 1
ATOM 786 C CA . GLY A 1 99 ? 8.976 -2.106 -2.654 1.00 90.88 99 GLY A CA 1
ATOM 787 C C . GLY A 1 99 ? 10.306 -2.848 -2.535 1.00 90.88 99 GLY A C 1
ATOM 788 O O . GLY A 1 99 ? 11.252 -2.362 -1.914 1.00 90.88 99 GLY A O 1
ATOM 789 N N . SER A 1 100 ? 10.422 -3.994 -3.207 1.00 88.81 100 SER A N 1
ATOM 790 C CA . SER A 1 100 ? 11.635 -4.817 -3.192 1.00 88.81 100 SER A CA 1
ATOM 791 C C . SER A 1 100 ? 12.257 -4.974 -4.579 1.00 88.81 100 SER A C 1
ATOM 793 O O . SER A 1 100 ? 11.573 -4.997 -5.603 1.00 88.81 100 SER A O 1
ATOM 795 N N . GLN A 1 101 ? 13.579 -5.125 -4.616 1.00 89.62 101 GLN A N 1
ATOM 796 C CA . GLN A 1 101 ? 14.354 -5.405 -5.819 1.00 89.62 101 GLN A CA 1
ATOM 797 C C . GLN A 1 101 ? 15.282 -6.582 -5.548 1.00 89.62 101 GLN A C 1
ATOM 799 O O . GLN A 1 101 ? 16.125 -6.555 -4.649 1.00 89.62 101 GLN A O 1
ATOM 804 N N . ILE A 1 102 ? 15.148 -7.617 -6.370 1.00 85.94 102 ILE A N 1
ATOM 805 C CA . ILE A 1 102 ? 15.989 -8.808 -6.347 1.00 85.94 102 ILE A CA 1
ATOM 806 C C . ILE A 1 102 ? 16.706 -8.872 -7.694 1.00 85.94 102 ILE A C 1
ATOM 808 O O . ILE A 1 102 ? 16.110 -9.165 -8.731 1.00 85.94 102 ILE A O 1
ATOM 812 N N . GLY A 1 103 ? 18.001 -8.550 -7.689 1.00 87.44 103 GLY A N 1
ATOM 813 C CA . GLY A 1 103 ? 18.799 -8.456 -8.910 1.00 87.44 103 GLY A CA 1
ATOM 814 C C . GLY A 1 103 ? 18.272 -7.370 -9.853 1.00 87.44 103 GLY A C 1
ATOM 815 O O . GLY A 1 103 ? 18.267 -6.186 -9.515 1.00 87.44 103 GLY A O 1
ATOM 816 N N . SER A 1 104 ? 17.848 -7.773 -11.051 1.00 85.75 104 SER A N 1
ATOM 817 C CA . SER A 1 104 ? 17.278 -6.876 -12.062 1.00 85.75 104 SER A CA 1
ATOM 818 C C . SER A 1 104 ? 15.752 -6.817 -12.043 1.00 85.75 104 SER A C 1
ATOM 820 O O . SER A 1 104 ? 15.194 -6.117 -12.878 1.00 85.75 104 SER A O 1
ATOM 822 N N . THR A 1 105 ? 15.071 -7.536 -11.150 1.00 88.94 105 THR A N 1
ATOM 823 C CA . THR A 1 105 ? 13.602 -7.573 -11.073 1.00 88.94 105 THR A CA 1
ATOM 824 C C . THR A 1 105 ? 13.101 -6.905 -9.810 1.00 88.94 105 THR A C 1
ATOM 826 O O . THR A 1 105 ? 13.687 -7.105 -8.746 1.00 88.94 105 THR A O 1
ATOM 829 N N . SER A 1 106 ? 11.993 -6.182 -9.925 1.00 91.81 106 SER A N 1
ATOM 830 C CA . SER A 1 106 ? 11.400 -5.455 -8.804 1.00 91.81 106 SER A CA 1
ATOM 831 C C . SER A 1 106 ? 9.946 -5.854 -8.602 1.00 91.81 106 SER A C 1
ATOM 833 O O . SER A 1 106 ? 9.227 -6.156 -9.561 1.00 91.81 106 SER A O 1
ATOM 835 N N . GLY A 1 107 ? 9.526 -5.879 -7.343 1.00 92.69 107 GLY A N 1
ATOM 836 C CA . GLY A 1 107 ? 8.199 -6.283 -6.908 1.00 92.69 107 GLY A CA 1
ATOM 837 C C . GLY A 1 107 ? 7.625 -5.284 -5.916 1.00 92.69 107 GLY A C 1
ATOM 838 O O . GLY A 1 107 ? 8.350 -4.720 -5.103 1.00 92.69 107 GLY A O 1
ATOM 839 N N . ALA A 1 108 ? 6.319 -5.088 -6.001 1.00 94.75 108 ALA A N 1
ATOM 840 C CA . ALA A 1 108 ? 5.545 -4.240 -5.114 1.00 94.75 108 ALA A CA 1
ATOM 841 C C . ALA A 1 108 ? 4.612 -5.117 -4.284 1.00 94.75 108 ALA A C 1
ATOM 843 O O . ALA A 1 108 ? 3.884 -5.943 -4.840 1.00 94.75 108 ALA A O 1
ATOM 844 N N . GLY A 1 109 ? 4.636 -4.947 -2.969 1.00 94.62 109 GLY A N 1
ATOM 845 C CA . GLY A 1 109 ? 3.787 -5.649 -2.020 1.00 94.62 109 GLY A CA 1
ATOM 846 C C . GLY A 1 109 ? 2.952 -4.680 -1.196 1.00 94.62 109 GLY A C 1
ATOM 847 O O . GLY A 1 109 ? 3.415 -3.607 -0.820 1.00 94.62 109 GLY A O 1
ATOM 848 N N . VAL A 1 110 ? 1.721 -5.078 -0.894 1.00 95.94 110 VAL A N 1
ATOM 849 C CA . VAL A 1 110 ? 0.850 -4.397 0.058 1.00 95.94 110 VAL A CA 1
ATOM 850 C C . VAL A 1 110 ? 0.216 -5.413 0.998 1.00 95.94 110 VAL A C 1
ATOM 852 O O . VAL A 1 110 ? -0.193 -6.498 0.579 1.00 95.94 110 VAL A O 1
ATOM 855 N N . PHE A 1 111 ? 0.119 -5.051 2.272 1.00 96.06 111 PHE A N 1
ATOM 856 C CA . PHE A 1 111 ? -0.516 -5.860 3.299 1.00 96.06 111 PHE A CA 1
ATOM 857 C C . PHE A 1 111 ? -1.340 -5.002 4.260 1.00 96.06 111 PHE A C 1
ATOM 859 O O . PHE A 1 111 ? -0.863 -3.995 4.781 1.00 96.06 111 PHE A O 1
ATOM 866 N N . CYS A 1 112 ? -2.562 -5.434 4.550 1.00 94.00 112 CYS A N 1
ATOM 867 C CA . CYS A 1 112 ? -3.373 -4.961 5.665 1.00 94.00 112 CYS A CA 1
ATOM 868 C C . CYS A 1 112 ? -4.326 -6.074 6.131 1.00 94.00 112 CYS A C 1
ATOM 870 O O . CYS A 1 112 ? -4.394 -7.143 5.525 1.00 94.00 112 CYS A O 1
ATOM 872 N N . ASP A 1 113 ? -5.106 -5.815 7.181 1.00 92.25 113 ASP A N 1
ATOM 873 C CA . ASP A 1 113 ? -6.082 -6.785 7.703 1.00 92.25 113 ASP A CA 1
ATOM 874 C C . ASP A 1 113 ? -7.210 -7.122 6.702 1.00 92.25 113 ASP A C 1
ATOM 876 O O . ASP A 1 113 ? -7.874 -8.147 6.847 1.00 92.25 113 ASP A O 1
ATOM 880 N N . LEU A 1 114 ? -7.438 -6.272 5.692 1.00 91.00 114 LEU A N 1
ATOM 881 C CA . LEU A 1 114 ? -8.495 -6.445 4.687 1.00 91.00 114 LEU A CA 1
ATOM 882 C C . LEU A 1 114 ? -8.015 -7.173 3.425 1.00 91.00 114 LEU A C 1
ATOM 884 O O . LEU A 1 114 ? -8.774 -7.944 2.841 1.00 91.00 114 LEU A O 1
ATOM 888 N N . PHE A 1 115 ? -6.777 -6.926 2.994 1.00 93.25 115 PHE A N 1
ATOM 889 C CA . PHE A 1 115 ? -6.225 -7.458 1.751 1.00 93.25 115 PHE A CA 1
ATOM 890 C C . PHE A 1 115 ? -4.701 -7.595 1.817 1.00 93.25 115 PHE A C 1
ATOM 892 O O . PHE A 1 115 ? -4.007 -6.883 2.544 1.00 93.25 115 PHE A O 1
ATOM 899 N N . SER A 1 116 ? -4.174 -8.514 1.011 1.00 95.94 116 SER A N 1
ATOM 900 C CA . SER A 1 116 ? -2.742 -8.743 0.833 1.00 95.94 116 SER A CA 1
ATOM 901 C C . SER A 1 116 ? -2.477 -9.064 -0.627 1.00 95.94 116 SER A C 1
ATOM 903 O O . SER A 1 116 ? -3.076 -9.993 -1.177 1.00 95.94 116 SER A O 1
ATOM 905 N N . ARG A 1 117 ? -1.606 -8.287 -1.271 1.00 94.56 117 ARG A N 1
ATOM 906 C CA . ARG A 1 117 ? -1.332 -8.425 -2.700 1.00 94.56 117 ARG A CA 1
ATOM 907 C C . ARG A 1 117 ? 0.124 -8.123 -3.006 1.00 94.56 117 ARG A C 1
ATOM 909 O O . ARG A 1 117 ? 0.753 -7.280 -2.375 1.00 94.56 117 ARG A O 1
ATOM 916 N N . SER A 1 118 ? 0.666 -8.812 -4.001 1.00 94.19 118 SER A N 1
ATOM 917 C CA . SER A 1 118 ? 1.995 -8.518 -4.527 1.00 94.19 118 SER A CA 1
ATOM 918 C C . SER A 1 118 ? 1.987 -8.621 -6.041 1.00 94.19 118 SER A C 1
ATOM 920 O O . SER A 1 118 ? 1.358 -9.521 -6.601 1.00 94.19 118 SER A O 1
ATOM 922 N N . VAL A 1 119 ? 2.671 -7.695 -6.704 1.00 93.31 119 VAL A N 1
ATOM 923 C CA . VAL A 1 119 ? 2.736 -7.618 -8.164 1.00 93.31 119 VAL A CA 1
ATOM 924 C C . VAL A 1 119 ? 4.179 -7.420 -8.628 1.00 93.31 119 VAL A C 1
ATOM 926 O O . VAL A 1 119 ? 4.943 -6.693 -7.986 1.00 93.31 119 VAL A O 1
ATOM 929 N N . PRO A 1 120 ? 4.588 -8.052 -9.741 1.00 93.00 120 PRO A N 1
ATOM 930 C CA . PRO A 1 120 ? 5.842 -7.707 -10.389 1.00 93.00 120 PRO A CA 1
ATOM 931 C C . PRO A 1 120 ? 5.712 -6.317 -11.020 1.00 93.00 120 PRO A C 1
ATOM 933 O O . PRO A 1 120 ? 4.743 -6.040 -11.723 1.00 93.00 120 PRO A O 1
ATOM 936 N N . VAL A 1 121 ? 6.694 -5.451 -10.786 1.00 90.19 121 VAL A N 1
ATOM 937 C CA . VAL A 1 121 ? 6.699 -4.074 -11.312 1.00 90.19 121 VAL A CA 1
ATOM 938 C C . VAL A 1 121 ? 7.421 -4.023 -12.653 1.00 90.19 121 VAL A C 1
ATOM 940 O O . VAL A 1 121 ? 7.002 -3.331 -13.575 1.00 90.19 121 VAL A O 1
ATOM 943 N N . GLY A 1 122 ? 8.498 -4.795 -12.784 1.00 88.31 122 GLY A N 1
ATOM 944 C CA . GLY A 1 122 ? 9.253 -4.902 -14.023 1.00 88.31 122 GLY A CA 1
ATOM 945 C C . GLY A 1 122 ? 10.733 -5.159 -13.791 1.00 88.31 122 GLY A C 1
ATOM 946 O O . GLY A 1 122 ? 11.189 -5.380 -12.665 1.00 88.31 122 GLY A O 1
ATOM 947 N N . SER A 1 123 ? 11.485 -5.143 -14.889 1.00 85.81 123 SER A N 1
ATOM 948 C CA . SER A 1 123 ? 12.942 -5.241 -14.862 1.00 85.81 123 SER A CA 1
ATOM 949 C C . SER A 1 123 ? 13.590 -3.856 -14.877 1.00 85.81 123 SER A C 1
ATOM 951 O O . SER A 1 123 ? 13.068 -2.940 -15.503 1.00 85.81 123 SER A O 1
ATOM 953 N N . PHE A 1 124 ? 14.752 -3.725 -14.234 1.00 81.69 124 PHE A N 1
ATOM 954 C CA . PHE A 1 124 ? 15.553 -2.494 -14.140 1.00 81.69 124 PHE A CA 1
ATOM 955 C C . PHE A 1 124 ? 14.868 -1.321 -13.418 1.00 81.69 124 PHE A C 1
ATOM 957 O O . PHE A 1 124 ? 15.289 -0.177 -13.569 1.00 81.69 124 PHE A O 1
ATOM 964 N N . MET A 1 125 ? 13.849 -1.612 -12.610 1.00 84.88 125 MET A N 1
ATOM 965 C CA . MET A 1 125 ? 13.168 -0.640 -11.754 1.00 84.88 125 MET A CA 1
ATOM 966 C C . MET A 1 125 ? 13.874 -0.561 -10.400 1.00 84.88 125 MET A C 1
ATOM 968 O O . MET A 1 125 ? 14.382 -1.566 -9.904 1.00 84.88 125 MET A O 1
ATOM 972 N N . SER A 1 126 ? 13.923 0.614 -9.784 1.00 86.81 126 SER A N 1
ATOM 973 C CA . SER A 1 126 ? 14.516 0.752 -8.452 1.00 86.81 126 SER A CA 1
ATOM 974 C C . SER A 1 126 ? 13.562 0.266 -7.352 1.00 86.81 126 SER A C 1
ATOM 976 O O . SER A 1 126 ? 12.351 0.188 -7.566 1.00 86.81 126 SER A O 1
ATOM 978 N N . ASN A 1 127 ? 14.087 0.009 -6.146 1.00 86.69 127 ASN A N 1
ATOM 979 C CA . ASN A 1 127 ? 13.257 -0.159 -4.938 1.00 86.69 127 ASN A CA 1
ATOM 980 C C . ASN A 1 127 ? 12.256 0.992 -4.768 1.00 86.69 127 ASN A C 1
ATOM 982 O O . ASN A 1 127 ? 11.133 0.776 -4.334 1.00 86.69 127 ASN A O 1
ATOM 986 N N . TYR A 1 128 ? 12.655 2.213 -5.136 1.00 86.75 128 TYR A N 1
ATOM 987 C CA . TYR A 1 128 ? 11.785 3.377 -5.047 1.00 86.75 128 TYR A CA 1
ATOM 988 C C . TYR A 1 128 ? 10.608 3.288 -6.022 1.00 86.75 128 TYR A C 1
ATOM 990 O O . TYR A 1 128 ? 9.470 3.505 -5.624 1.00 86.75 128 TYR A O 1
ATOM 998 N N . ASP A 1 129 ? 10.857 2.916 -7.278 1.00 89.44 129 ASP A N 1
ATOM 999 C CA . ASP A 1 129 ? 9.773 2.746 -8.252 1.00 89.44 129 ASP A CA 1
ATOM 1000 C C . ASP A 1 129 ? 8.824 1.615 -7.835 1.00 89.44 129 ASP A C 1
ATOM 1002 O O . ASP A 1 129 ? 7.613 1.704 -8.033 1.00 89.44 129 ASP A O 1
ATOM 1006 N N . ALA A 1 130 ? 9.372 0.565 -7.218 1.00 91.81 130 ALA A N 1
ATOM 1007 C CA . ALA A 1 130 ? 8.584 -0.521 -6.661 1.00 91.81 130 ALA A CA 1
ATOM 1008 C C . ALA A 1 130 ? 7.728 -0.079 -5.465 1.00 91.81 130 ALA A C 1
ATOM 1010 O O . ALA A 1 130 ? 6.577 -0.491 -5.359 1.00 91.81 130 ALA A O 1
ATOM 1011 N N . GLU A 1 131 ? 8.241 0.804 -4.609 1.00 91.69 131 GLU A N 1
ATOM 1012 C CA . GLU A 1 131 ? 7.479 1.388 -3.502 1.00 91.69 131 GLU A CA 1
ATOM 1013 C C . GLU A 1 131 ? 6.335 2.275 -4.016 1.00 91.69 131 GLU A C 1
ATOM 1015 O O . GLU A 1 131 ? 5.208 2.177 -3.540 1.00 91.69 131 GLU A O 1
ATOM 1020 N N . ILE A 1 132 ? 6.582 3.094 -5.046 1.00 91.50 132 ILE A N 1
ATOM 1021 C CA . ILE A 1 132 ? 5.525 3.893 -5.686 1.00 91.50 132 ILE A CA 1
ATOM 1022 C C . ILE A 1 132 ? 4.435 2.988 -6.267 1.00 91.50 132 ILE A C 1
ATOM 1024 O O . ILE A 1 132 ? 3.250 3.260 -6.079 1.00 91.50 132 ILE A O 1
ATOM 1028 N N . ALA A 1 133 ? 4.820 1.888 -6.916 1.00 93.19 133 ALA A N 1
ATOM 1029 C CA . ALA A 1 133 ? 3.867 0.896 -7.400 1.00 93.19 133 ALA A CA 1
ATOM 1030 C C . ALA A 1 133 ? 3.107 0.199 -6.254 1.00 93.19 133 ALA A C 1
ATOM 1032 O O . ALA A 1 133 ? 1.930 -0.110 -6.408 1.00 93.19 133 ALA A O 1
ATOM 1033 N N . ALA A 1 134 ? 3.736 -0.017 -5.094 1.00 94.50 134 ALA A N 1
ATOM 1034 C CA . ALA A 1 134 ? 3.070 -0.568 -3.914 1.00 94.50 134 ALA A CA 1
ATOM 1035 C C . ALA A 1 134 ? 2.032 0.403 -3.327 1.00 94.50 134 ALA A C 1
ATOM 1037 O O . ALA A 1 134 ? 0.950 -0.029 -2.929 1.00 94.50 134 ALA A O 1
ATOM 1038 N N . ILE A 1 135 ? 2.320 1.709 -3.324 1.00 93.25 135 ILE A N 1
ATOM 1039 C CA . ILE A 1 135 ? 1.366 2.749 -2.911 1.00 93.25 135 ILE A CA 1
ATOM 1040 C C . ILE A 1 135 ? 0.183 2.814 -3.884 1.00 93.25 135 ILE A C 1
ATOM 1042 O O . ILE A 1 135 ? -0.965 2.850 -3.447 1.00 93.25 135 ILE A O 1
ATOM 1046 N N . ASP A 1 136 ? 0.439 2.794 -5.193 1.00 94.12 136 ASP A N 1
ATOM 1047 C CA . ASP A 1 136 ? -0.616 2.780 -6.216 1.00 94.12 136 ASP A CA 1
ATOM 1048 C C . ASP A 1 136 ? -1.511 1.534 -6.097 1.00 94.12 136 ASP A C 1
ATOM 1050 O O . ASP A 1 136 ? -2.744 1.618 -6.112 1.00 94.12 136 ASP A O 1
ATOM 1054 N N . LEU A 1 137 ? -0.890 0.376 -5.856 1.00 94.62 137 LEU A N 1
ATOM 1055 C CA . LEU A 1 137 ? -1.591 -0.873 -5.579 1.00 94.62 137 LEU A CA 1
ATOM 1056 C C . LEU A 1 137 ? -2.458 -0.764 -4.317 1.00 94.62 137 LEU A C 1
ATOM 1058 O O . LEU A 1 137 ? -3.621 -1.160 -4.342 1.00 94.62 137 LEU A O 1
ATOM 1062 N N . ALA A 1 138 ? -1.930 -0.187 -3.235 1.00 94.62 138 ALA A N 1
ATOM 1063 C CA . ALA A 1 138 ? -2.676 0.032 -1.999 1.00 94.62 138 ALA A CA 1
ATOM 1064 C C . ALA A 1 138 ? -3.911 0.920 -2.213 1.00 94.62 138 ALA A C 1
ATOM 1066 O O . ALA A 1 138 ? -4.987 0.608 -1.710 1.00 94.62 138 ALA A O 1
ATOM 1067 N N . LEU A 1 139 ? -3.775 2.013 -2.970 1.00 93.75 139 LEU A N 1
ATOM 1068 C CA . LEU A 1 139 ? -4.880 2.929 -3.270 1.00 93.75 139 LEU A CA 1
ATOM 1069 C C . LEU A 1 139 ? -5.958 2.276 -4.141 1.00 93.75 139 LEU A C 1
ATOM 1071 O O . LEU A 1 139 ? -7.151 2.518 -3.934 1.00 93.75 139 LEU A O 1
ATOM 1075 N N . THR A 1 140 ? -5.547 1.431 -5.084 1.00 93.50 140 THR A N 1
ATOM 1076 C CA . THR A 1 140 ? -6.470 0.660 -5.922 1.00 93.50 140 THR A CA 1
ATOM 1077 C C . THR A 1 140 ? -7.304 -0.292 -5.064 1.00 93.50 140 THR A C 1
ATOM 1079 O O . THR A 1 140 ? -8.530 -0.217 -5.084 1.00 93.50 140 THR A O 1
ATOM 1082 N N . GLU A 1 141 ? -6.658 -1.098 -4.218 1.00 93.31 141 GLU A N 1
ATOM 1083 C CA . GLU A 1 141 ? -7.351 -2.019 -3.305 1.00 93.31 141 GLU A CA 1
ATOM 1084 C C . GLU A 1 141 ? -8.250 -1.271 -2.305 1.00 93.31 141 GLU A C 1
ATOM 1086 O O . GLU A 1 141 ? -9.371 -1.689 -2.023 1.00 93.31 141 GLU A O 1
ATOM 1091 N N . LEU A 1 142 ? -7.820 -0.109 -1.800 1.00 92.12 142 LEU A N 1
ATOM 1092 C CA . LEU A 1 142 ? -8.668 0.720 -0.939 1.00 92.12 142 LEU A CA 1
ATOM 1093 C C . LEU A 1 142 ? -9.924 1.226 -1.646 1.00 92.12 142 LEU A C 1
ATOM 1095 O O . LEU A 1 142 ? -10.966 1.365 -1.009 1.00 92.12 142 LEU A O 1
ATOM 1099 N N . THR A 1 143 ? -9.839 1.507 -2.944 1.00 90.50 143 THR A N 1
ATOM 1100 C CA . THR A 1 143 ? -11.001 1.939 -3.728 1.00 90.50 143 THR A CA 1
ATOM 1101 C C . THR A 1 143 ? -12.017 0.804 -3.854 1.00 90.50 143 THR A C 1
ATOM 1103 O O . THR A 1 143 ? -13.218 1.040 -3.694 1.00 90.50 143 THR A O 1
ATOM 1106 N N . ASP A 1 144 ? -11.538 -0.427 -4.037 1.00 89.81 144 ASP A N 1
ATOM 1107 C CA . ASP A 1 144 ? -12.371 -1.632 -4.106 1.00 89.81 144 ASP A CA 1
ATOM 1108 C C . ASP A 1 144 ? -12.975 -2.009 -2.738 1.00 89.81 144 ASP A C 1
ATOM 1110 O O . ASP A 1 144 ? -14.075 -2.559 -2.663 1.00 89.81 144 ASP A O 1
ATOM 1114 N N . HIS A 1 145 ? -12.303 -1.646 -1.641 1.00 88.69 145 HIS A N 1
ATOM 1115 C CA . HIS A 1 145 ? -12.713 -1.928 -0.262 1.00 88.69 145 HIS A CA 1
ATOM 1116 C C . HIS A 1 145 ? -13.233 -0.704 0.513 1.00 88.69 145 HIS A C 1
ATOM 1118 O O . HIS A 1 145 ? -13.254 -0.724 1.746 1.00 88.69 145 HIS A O 1
ATOM 1124 N N . LYS A 1 146 ? -13.678 0.355 -0.174 1.00 88.25 146 LYS A N 1
ATOM 1125 C CA . LYS A 1 146 ? -14.052 1.649 0.439 1.00 88.25 146 LYS A CA 1
ATOM 1126 C C . LYS A 1 146 ? -15.084 1.562 1.572 1.00 88.25 146 LYS A C 1
ATOM 1128 O O . LYS A 1 146 ? -15.068 2.390 2.475 1.00 88.25 146 LYS A O 1
ATOM 1133 N N . ASP A 1 147 ? -15.974 0.571 1.527 1.00 90.31 147 ASP A N 1
ATOM 1134 C CA . ASP A 1 147 ? -17.052 0.396 2.509 1.00 90.31 147 ASP A CA 1
ATOM 1135 C C . ASP A 1 147 ? -16.602 -0.424 3.740 1.00 90.31 147 ASP A C 1
ATOM 1137 O O . ASP A 1 147 ? -17.339 -0.544 4.719 1.00 90.31 147 ASP A O 1
ATOM 1141 N N . SER A 1 148 ? -15.382 -0.975 3.712 1.00 89.62 148 SER A N 1
ATOM 1142 C CA . SER A 1 148 ? -14.826 -1.864 4.742 1.00 89.62 148 SER A CA 1
ATOM 1143 C C . SER A 1 148 ? -13.919 -1.158 5.757 1.00 89.62 148 SER A C 1
ATOM 1145 O O . SER A 1 148 ? -13.452 -1.795 6.701 1.00 89.62 148 SER A O 1
ATOM 1147 N N . PHE A 1 149 ? -13.646 0.141 5.593 1.00 89.44 149 PHE A N 1
ATOM 1148 C CA . PHE A 1 149 ? -12.843 0.930 6.530 1.00 89.44 149 PHE A CA 1
ATOM 1149 C C . PHE A 1 149 ? -13.377 2.360 6.675 1.00 89.44 149 PHE A C 1
ATOM 1151 O O . PHE A 1 149 ? -14.066 2.876 5.804 1.00 89.44 149 PHE A O 1
ATOM 1158 N N . SER A 1 150 ? -13.046 3.018 7.790 1.00 89.69 150 SER A N 1
ATOM 1159 C CA . SER A 1 150 ? -13.401 4.431 8.016 1.00 89.69 150 SER A CA 1
ATOM 1160 C C . SER A 1 150 ? -12.217 5.372 7.808 1.00 89.69 150 SER A C 1
ATOM 1162 O O . SER A 1 150 ? -12.374 6.445 7.229 1.00 89.69 150 SER A O 1
ATOM 1164 N N . LYS A 1 151 ? -11.031 4.981 8.280 1.00 91.38 151 LYS A N 1
ATOM 1165 C CA . LYS A 1 151 ? -9.779 5.717 8.093 1.00 91.38 151 LYS A CA 1
ATOM 1166 C C . LYS A 1 151 ? -8.678 4.735 7.733 1.00 91.38 151 LYS A C 1
ATOM 1168 O O . LYS A 1 151 ? -8.658 3.621 8.255 1.00 91.38 151 LYS A O 1
ATOM 1173 N N . ALA A 1 152 ? -7.762 5.158 6.875 1.00 91.94 152 ALA A N 1
ATOM 1174 C CA . ALA A 1 152 ? -6.633 4.353 6.435 1.00 91.94 152 ALA A CA 1
ATOM 1175 C C . ALA A 1 152 ? -5.335 5.149 6.570 1.00 91.94 152 ALA A C 1
ATOM 1177 O O . ALA A 1 152 ? -5.314 6.352 6.319 1.00 91.94 152 ALA A O 1
ATOM 1178 N N . VAL A 1 153 ? -4.261 4.471 6.971 1.00 92.00 153 VAL A N 1
ATOM 1179 C CA . VAL A 1 153 ? -2.902 5.020 6.993 1.00 92.00 153 VAL A CA 1
ATOM 1180 C C . VAL A 1 153 ? -1.983 4.090 6.210 1.00 92.00 153 VAL A C 1
ATOM 1182 O O . VAL A 1 153 ? -1.990 2.879 6.434 1.00 92.00 153 VAL A O 1
ATOM 1185 N N . ILE A 1 154 ? -1.202 4.658 5.291 1.00 93.25 154 ILE A N 1
ATOM 1186 C CA . ILE A 1 154 ? -0.200 3.929 4.510 1.00 93.25 154 ILE A CA 1
ATOM 1187 C C . ILE A 1 154 ? 1.160 4.130 5.178 1.00 93.25 154 ILE A C 1
ATOM 1189 O O . ILE A 1 154 ? 1.598 5.258 5.403 1.00 93.25 154 ILE A O 1
ATOM 1193 N N . LEU A 1 155 ? 1.801 3.022 5.527 1.00 91.50 155 LEU A N 1
ATOM 1194 C CA . LEU A 1 155 ? 3.075 2.948 6.221 1.00 91.50 155 LEU A CA 1
ATOM 1195 C C . LEU A 1 155 ? 4.133 2.460 5.235 1.00 91.50 155 LEU A C 1
ATOM 1197 O O . LEU A 1 155 ? 4.108 1.305 4.815 1.00 91.50 155 LEU A O 1
ATOM 1201 N N . VAL A 1 156 ? 5.049 3.364 4.902 1.00 89.38 156 VAL A N 1
ATOM 1202 C CA . VAL A 1 156 ? 6.089 3.187 3.884 1.00 89.38 156 VAL A CA 1
ATOM 1203 C C . VAL A 1 156 ? 7.448 3.112 4.583 1.00 89.38 156 VAL A C 1
ATOM 1205 O O . VAL A 1 156 ? 7.776 3.990 5.385 1.00 89.38 156 VAL A O 1
ATOM 1208 N N . ASP A 1 157 ? 8.247 2.083 4.292 1.00 80.12 157 ASP A N 1
ATOM 1209 C CA . ASP A 1 157 ? 9.592 1.921 4.877 1.00 80.12 157 ASP A CA 1
ATOM 1210 C C . ASP A 1 157 ? 10.648 2.804 4.179 1.00 80.12 157 ASP A C 1
ATOM 1212 O O . ASP A 1 157 ? 11.630 3.247 4.783 1.00 80.12 157 ASP A O 1
ATOM 1216 N N . GLN A 1 158 ? 10.434 3.122 2.899 1.00 69.00 158 GLN A N 1
ATOM 1217 C CA . GLN A 1 158 ? 11.403 3.838 2.069 1.00 69.00 158 GLN A CA 1
ATOM 1218 C C . GLN A 1 158 ? 10.983 5.293 1.816 1.00 69.00 158 GLN A C 1
ATOM 1220 O O . GLN A 1 158 ? 10.045 5.583 1.080 1.00 69.00 158 GLN A O 1
ATOM 1225 N N . TRP A 1 159 ? 11.731 6.245 2.381 1.00 56.84 159 TRP A N 1
ATOM 1226 C CA . TRP A 1 159 ? 11.561 7.671 2.089 1.00 56.84 159 TRP A CA 1
ATOM 1227 C C . TRP A 1 159 ? 12.408 8.104 0.885 1.00 56.84 159 TRP A C 1
ATOM 1229 O O . TRP A 1 159 ? 13.626 7.892 0.851 1.00 56.84 159 TRP A O 1
ATOM 1239 N N . CYS A 1 160 ? 11.789 8.806 -0.068 1.00 49.34 160 CYS A N 1
ATOM 1240 C CA . CYS A 1 160 ? 12.496 9.440 -1.176 1.00 49.34 160 CYS A CA 1
ATOM 1241 C C . CYS A 1 160 ? 13.422 10.555 -0.665 1.00 49.34 160 CYS A C 1
ATOM 1243 O O . CYS A 1 160 ? 13.008 11.691 -0.431 1.00 49.34 160 CYS A O 1
ATOM 1245 N N . SER A 1 161 ? 14.717 10.274 -0.542 1.00 41.88 161 SER A N 1
ATOM 1246 C CA . SER A 1 161 ? 15.731 11.317 -0.341 1.00 41.88 161 SER A CA 1
ATOM 1247 C C . SER A 1 161 ? 15.989 12.021 -1.680 1.00 41.88 161 SER A C 1
ATOM 1249 O O . SER A 1 161 ? 16.980 11.749 -2.349 1.00 41.88 161 SER A O 1
ATOM 1251 N N . GLY A 1 162 ? 15.048 12.863 -2.128 1.00 38.72 162 GLY A N 1
ATOM 1252 C CA . GLY A 1 162 ? 14.966 13.283 -3.532 1.00 38.72 162 GLY A CA 1
ATOM 1253 C C . GLY A 1 162 ? 14.513 14.716 -3.805 1.00 38.72 162 GLY A C 1
ATOM 1254 O O . GLY A 1 162 ? 13.899 14.954 -4.835 1.00 38.72 162 GLY A O 1
ATOM 1255 N N . ALA A 1 163 ? 14.850 15.684 -2.951 1.00 35.41 163 ALA A N 1
ATOM 1256 C CA . ALA A 1 163 ? 14.955 17.090 -3.358 1.00 35.41 163 ALA A CA 1
ATOM 1257 C C . ALA A 1 163 ? 16.388 17.584 -3.120 1.00 35.41 163 ALA A C 1
ATOM 1259 O O . ALA A 1 163 ? 16.637 18.577 -2.442 1.00 35.41 163 ALA A O 1
ATOM 1260 N N . GLY A 1 164 ? 17.365 16.854 -3.667 1.00 35.44 164 GLY A N 1
ATOM 1261 C CA . GLY A 1 164 ? 18.687 17.420 -3.887 1.00 35.44 164 GLY A CA 1
ATOM 1262 C C . GLY A 1 164 ? 18.528 18.591 -4.847 1.00 35.44 164 GLY A C 1
ATOM 1263 O O . GLY A 1 164 ? 18.242 18.390 -6.026 1.00 35.44 164 GLY A O 1
ATOM 1264 N N . THR A 1 165 ? 18.669 19.811 -4.331 1.00 36.88 165 THR A N 1
ATOM 1265 C CA . THR A 1 165 ? 18.807 21.037 -5.109 1.00 36.88 165 THR A CA 1
ATOM 1266 C C . THR A 1 165 ? 19.812 20.778 -6.226 1.00 36.88 165 THR A C 1
ATOM 1268 O O . THR A 1 165 ? 21.021 20.778 -5.990 1.00 36.88 165 THR A O 1
ATOM 1271 N N . ARG A 1 166 ? 19.334 20.558 -7.456 1.00 35.12 166 ARG A N 1
ATOM 1272 C CA . ARG A 1 166 ? 20.176 20.709 -8.640 1.00 35.12 166 ARG A CA 1
ATOM 1273 C C . ARG A 1 166 ? 20.493 22.195 -8.726 1.00 35.12 166 ARG A C 1
ATOM 1275 O O . ARG A 1 166 ? 19.769 22.962 -9.354 1.00 35.12 166 ARG A O 1
ATOM 1282 N N . ARG A 1 167 ? 21.548 22.619 -8.029 1.00 33.84 167 ARG A N 1
ATOM 1283 C CA . ARG A 1 167 ? 22.266 23.834 -8.394 1.00 33.84 167 ARG A CA 1
ATOM 1284 C C . ARG A 1 167 ? 22.872 23.537 -9.755 1.00 33.84 167 ARG A C 1
ATOM 1286 O O . ARG A 1 167 ? 23.867 22.828 -9.859 1.00 33.84 167 ARG A O 1
ATOM 1293 N N . PHE A 1 168 ? 22.189 23.997 -10.794 1.00 35.47 168 PHE A N 1
ATOM 1294 C CA . PHE A 1 168 ? 22.845 24.253 -12.060 1.00 35.47 168 PHE A CA 1
ATOM 1295 C C . PHE A 1 168 ? 23.901 25.323 -11.769 1.00 35.47 168 PHE A C 1
ATOM 1297 O O . PHE A 1 168 ? 23.556 26.398 -11.272 1.00 35.47 168 PHE A O 1
ATOM 1304 N N . ASN A 1 169 ? 25.169 24.955 -11.948 1.00 39.12 169 ASN A N 1
ATOM 1305 C CA . ASN A 1 169 ? 26.256 25.923 -12.067 1.00 39.12 169 ASN A CA 1
ATOM 1306 C C . ASN A 1 169 ? 26.095 26.710 -13.367 1.00 39.12 169 ASN A C 1
ATOM 1308 O O . ASN A 1 169 ? 25.615 26.099 -14.352 1.00 39.12 169 ASN A O 1
#

Secondary structure (DSSP, 8-state):
----GGGGSTT-------TT---HHHHHHHHHHHTT--------TT---TT-------------S-TTTS-HHHHHHHHHHHHHHHS-TTT-EEEEEEEEEETTEEEEEEE-SS-EEEEEEEES--HHHHHHHHHHHHHHHHHHTGGG-S-EEEEES------------

InterPro domains:
  IPR012337 Ribonuclease H-like superfamily [SSF53098] (90-145)
  IPR036397 Ribonuclease H superfamily [G3DSA:3.30.420.10] (83-166)

Radius of gyration: 23.65 Å; chains: 1; bounding box: 47×55×66 Å

Foldseek 3Di:
DDDDPPPPPPPPPPDDDDPPDDDPVNVVVVVCVVVVDPPPPPPPPDDDDPPPPPPPDDDDPPPVDPPPPDDPVVVVVVVVVCCCVVPNPVAEWEKEWFWDDDPQWIKIWIDTPVDTDIDTPGGNDDSVSSRVVNVVVVVVVCVVCVVVHDHYDYDYPDDPPPPPPPPPD

Sequence (169 aa):
MKCSNRAKWMHTYKKSTMKTQISPIETCDRILEELDVSVSNTLFDGLTKPLTFMEIEHHLPDVNHGKKENPCAVLKALSLCTLSENFPSSQWTKIYTDGSQIGSTSGAGVFCDLFSRSVPVGSFMSNYDAEIAAIDLALTELTDHKDSFSKAVILVDQWCSGAGTRRFN

Organism: NCBI:txid931172

pLDDT: mean 70.96, std 21.21, range [33.84, 96.06]